Protein AF-A0A0Q7E9G6-F1 (afdb_monomer_lite)

Sequence (94 aa):
MEINALAQGEDAVTDHPTPDAPAAEDAAEIFNADVPHATPERPLSEPARRALLEAAERRRAAEDAALAPEHGGPRGPEPTRYGDWEKKGLAVDF

Radius of gyration: 24.06 Å; chains: 1; bounding box: 45×68×52 Å

pLDDT: mean 70.18, std 18.3, range [38.38, 96.69]

Foldseek 3Di:
DDDDDDDDDDDDDPPPPPPPDPDPPPPQQQQPPPFPPDDRNDHDDPVRSVVRNVVVVVVVPDDPPPDDDDDPADPDDHCVVPVNLDDPRDRDDD

Structure (mmCIF, N/CA/C/O backbone):
data_AF-A0A0Q7E9G6-F1
#
_entry.id   AF-A0A0Q7E9G6-F1
#
loop_
_atom_site.group_PDB
_atom_site.id
_atom_site.type_symbol
_atom_site.label_atom_id
_atom_site.label_alt_id
_atom_site.label_comp_id
_atom_site.label_asym_id
_atom_site.label_entity_id
_atom_site.label_seq_id
_atom_site.pdbx_PDB_ins_code
_atom_site.Cartn_x
_atom_site.Cartn_y
_atom_site.Cartn_z
_atom_site.occupancy
_atom_site.B_iso_or_equiv
_atom_site.auth_seq_id
_atom_site.auth_comp_id
_atom_site.auth_asym_id
_atom_site.auth_atom_id
_atom_site.pdbx_PDB_model_num
ATOM 1 N N . MET A 1 1 ? 14.707 -57.459 36.703 1.00 43.25 1 MET A N 1
ATOM 2 C CA . MET A 1 1 ? 15.698 -57.421 35.608 1.00 43.25 1 MET A CA 1
ATOM 3 C C . MET A 1 1 ? 15.245 -58.511 34.659 1.00 43.25 1 MET A C 1
ATOM 5 O O . MET A 1 1 ? 15.196 -59.641 35.103 1.00 43.25 1 MET A O 1
ATOM 9 N N . GLU A 1 2 ? 14.676 -58.251 33.491 1.00 38.38 2 GLU A N 1
ATOM 10 C CA . GLU A 1 2 ? 15.047 -57.292 32.448 1.00 38.38 2 GLU A CA 1
ATOM 11 C C . GLU A 1 2 ? 13.793 -56.626 31.855 1.00 38.38 2 GLU A C 1
ATOM 13 O O . GLU A 1 2 ? 12.745 -57.254 31.718 1.00 38.38 2 GLU A O 1
ATOM 18 N N . ILE A 1 3 ? 13.899 -55.337 31.542 1.00 41.44 3 ILE A N 1
ATOM 19 C CA . ILE A 1 3 ? 12.884 -54.560 30.827 1.00 41.44 3 ILE A CA 1
ATOM 20 C C . ILE A 1 3 ? 13.272 -54.562 29.348 1.00 41.44 3 ILE A C 1
ATOM 22 O O . ILE A 1 3 ? 14.301 -53.996 28.997 1.00 41.44 3 ILE A O 1
ATOM 26 N N . ASN A 1 4 ? 12.479 -55.205 28.489 1.00 40.31 4 ASN A N 1
ATOM 27 C CA . ASN A 1 4 ? 12.658 -55.108 27.041 1.00 40.31 4 ASN A CA 1
ATOM 28 C C . ASN A 1 4 ? 11.535 -54.281 26.420 1.00 40.31 4 ASN A C 1
ATOM 30 O O . ASN A 1 4 ? 10.348 -54.532 26.622 1.00 40.31 4 ASN A O 1
ATOM 34 N N . ALA A 1 5 ? 11.994 -53.255 25.714 1.00 48.91 5 ALA A N 1
ATOM 35 C CA . ALA A 1 5 ? 11.270 -52.174 25.083 1.00 48.91 5 ALA A CA 1
ATOM 36 C C . ALA A 1 5 ? 10.340 -52.635 23.958 1.00 48.91 5 ALA A C 1
ATOM 38 O O . ALA A 1 5 ? 10.711 -53.504 23.175 1.00 48.91 5 ALA A O 1
ATOM 39 N N . LEU A 1 6 ? 9.207 -51.946 23.809 1.00 44.97 6 LEU A N 1
ATOM 40 C CA . LEU A 1 6 ? 8.521 -51.772 22.531 1.00 44.97 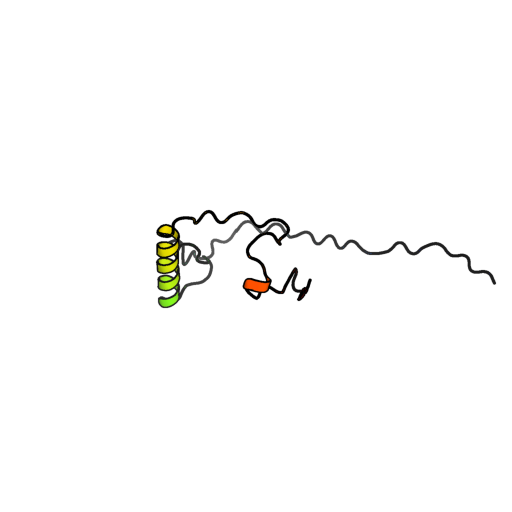6 LEU A CA 1
ATOM 41 C C . LEU A 1 6 ? 7.998 -50.332 22.450 1.00 44.97 6 LEU A C 1
ATOM 43 O O . LEU A 1 6 ? 7.526 -49.763 23.433 1.00 44.97 6 LEU A O 1
ATOM 47 N N . ALA A 1 7 ? 8.215 -49.761 21.272 1.00 42.38 7 ALA A N 1
ATOM 48 C CA . ALA A 1 7 ? 8.238 -48.349 20.941 1.00 42.38 7 ALA A CA 1
ATOM 49 C C . ALA A 1 7 ? 6.946 -47.587 21.259 1.00 42.38 7 ALA A C 1
ATOM 51 O O . ALA A 1 7 ? 5.837 -48.085 21.068 1.00 42.38 7 ALA A O 1
ATOM 52 N N . GLN A 1 8 ? 7.121 -46.337 21.682 1.00 40.91 8 GLN A N 1
ATOM 53 C CA . GLN A 1 8 ? 6.062 -45.339 21.678 1.00 40.91 8 GLN A CA 1
ATOM 54 C C . GLN A 1 8 ? 5.856 -44.890 20.227 1.00 40.91 8 GLN A C 1
ATOM 56 O O . GLN A 1 8 ? 6.797 -44.436 19.583 1.00 40.91 8 GLN A O 1
ATOM 61 N N . GLY A 1 9 ? 4.650 -45.102 19.698 1.00 40.53 9 GLY A N 1
ATOM 62 C CA . GLY A 1 9 ? 4.206 -44.514 18.438 1.00 40.53 9 GLY A CA 1
ATOM 63 C C . GLY A 1 9 ? 3.791 -43.075 18.705 1.00 40.53 9 GLY A C 1
ATOM 64 O O . GLY A 1 9 ? 2.840 -42.838 19.449 1.00 40.53 9 GLY A O 1
ATOM 65 N N . GLU A 1 10 ? 4.570 -42.155 18.160 1.00 47.53 10 GLU A N 1
ATOM 66 C CA . GLU A 1 10 ? 4.510 -40.721 18.396 1.00 47.53 10 GLU A CA 1
ATOM 67 C C . GLU A 1 10 ? 3.352 -40.050 17.631 1.00 47.53 10 GLU A C 1
ATOM 69 O O . GLU A 1 10 ? 3.022 -40.409 16.501 1.00 47.53 10 GLU A O 1
ATOM 74 N N . ASP A 1 11 ? 2.789 -39.052 18.311 1.00 44.53 11 ASP A N 1
ATOM 75 C CA . ASP A 1 11 ? 2.186 -37.816 17.817 1.00 44.53 11 ASP A CA 1
ATOM 76 C C . ASP A 1 11 ? 0.810 -37.825 17.131 1.00 44.53 11 ASP A C 1
ATOM 78 O O . ASP A 1 11 ? 0.595 -38.181 15.973 1.00 44.53 11 ASP A O 1
ATOM 82 N N . ALA A 1 12 ? -0.145 -37.295 17.901 1.00 44.78 12 ALA A N 1
ATOM 83 C CA . ALA A 1 12 ? -1.476 -36.897 17.494 1.00 44.78 12 ALA A CA 1
ATOM 84 C C . ALA A 1 12 ? -1.437 -35.951 16.283 1.00 44.78 12 ALA A C 1
ATOM 86 O O . ALA A 1 12 ? -1.067 -34.781 16.390 1.00 44.78 12 ALA A O 1
ATOM 87 N N . VAL A 1 13 ? -1.909 -36.442 15.138 1.00 47.22 13 VAL A N 1
ATOM 88 C CA . VAL A 1 13 ? -2.327 -35.593 14.025 1.00 47.22 13 VAL A CA 1
ATOM 89 C C . VAL A 1 13 ? -3.603 -34.864 14.448 1.00 47.22 13 VAL A C 1
ATOM 91 O O . VAL A 1 13 ? -4.711 -35.391 14.385 1.00 47.22 13 VAL A O 1
ATOM 94 N N . THR A 1 14 ? -3.465 -33.642 14.952 1.00 42.97 14 THR A N 1
ATOM 95 C CA . THR A 1 14 ? -4.605 -32.728 15.000 1.00 42.97 14 THR A CA 1
ATOM 96 C C . THR A 1 14 ? -4.871 -32.281 13.567 1.00 42.97 14 THR A C 1
ATOM 98 O O . THR A 1 14 ? -4.307 -31.291 13.102 1.00 42.97 14 THR A O 1
ATOM 101 N N . ASP A 1 15 ? -5.689 -33.047 12.850 1.00 54.00 15 ASP A N 1
ATOM 102 C CA . ASP A 1 15 ? -6.401 -32.542 11.683 1.00 54.00 15 ASP A CA 1
ATOM 103 C C . ASP A 1 15 ? -7.315 -31.426 12.198 1.00 54.00 15 ASP A C 1
ATOM 105 O O . ASP A 1 15 ? -8.255 -31.672 12.954 1.00 54.00 15 ASP A O 1
ATOM 109 N N . HIS A 1 16 ? -6.947 -30.176 11.927 1.00 43.94 16 HIS A N 1
ATOM 110 C CA . HIS A 1 16 ? -7.805 -29.035 12.208 1.00 43.94 16 HIS A CA 1
ATOM 111 C C . HIS A 1 16 ? -8.600 -28.801 10.921 1.00 43.94 16 HIS A C 1
ATOM 113 O O . HIS A 1 16 ? -8.058 -28.178 10.001 1.00 43.94 16 HIS A O 1
ATOM 119 N N . PRO A 1 17 ? -9.839 -29.318 10.790 1.00 56.66 17 PRO A N 1
ATOM 120 C CA . PRO A 1 17 ? -10.657 -28.985 9.640 1.00 56.66 17 PRO A CA 1
ATOM 121 C C . PRO A 1 17 ? -10.852 -27.472 9.674 1.00 56.66 17 PRO A C 1
ATOM 123 O O . PRO A 1 17 ? -11.408 -26.929 10.629 1.00 56.66 17 PRO A O 1
ATOM 126 N N . THR A 1 18 ? -10.339 -26.778 8.658 1.00 51.09 18 THR A N 1
ATOM 127 C CA . THR A 1 18 ? -10.742 -25.391 8.420 1.00 51.09 18 THR A CA 1
ATOM 128 C C . THR A 1 18 ? -12.243 -25.464 8.187 1.00 51.09 18 THR A C 1
ATOM 130 O O . THR A 1 18 ? -12.641 -26.149 7.243 1.00 51.09 18 THR A O 1
ATOM 133 N N . PRO A 1 19 ? -13.089 -24.883 9.056 1.00 50.34 19 PRO A N 1
ATOM 134 C CA . PRO A 1 19 ? -14.509 -24.888 8.776 1.00 50.34 19 PRO A CA 1
ATOM 135 C C . PRO A 1 19 ? -14.676 -24.160 7.446 1.00 50.34 19 PRO A C 1
ATOM 137 O O . PRO A 1 19 ? -14.149 -23.054 7.288 1.00 50.34 19 PRO A O 1
ATOM 140 N N . ASP A 1 20 ? -15.348 -24.803 6.488 1.00 57.97 20 ASP A N 1
ATOM 141 C CA . ASP A 1 20 ? -15.845 -24.104 5.309 1.00 57.97 20 ASP A CA 1
ATOM 142 C C . ASP A 1 20 ? -16.548 -22.856 5.829 1.00 57.97 20 ASP A C 1
ATOM 144 O O . ASP A 1 20 ? -17.441 -22.946 6.681 1.00 57.97 20 ASP A O 1
ATOM 148 N N . ALA A 1 21 ? -16.049 -21.692 5.406 1.00 55.00 21 ALA A N 1
ATOM 149 C CA . ALA A 1 21 ? -16.631 -20.419 5.780 1.00 55.00 21 ALA A CA 1
ATOM 150 C C . ALA A 1 21 ? -18.140 -20.536 5.543 1.00 55.00 21 ALA A C 1
ATOM 152 O O . ALA A 1 21 ? -18.525 -20.961 4.446 1.00 55.00 21 ALA A O 1
ATOM 153 N N . PRO A 1 22 ? -18.995 -20.237 6.541 1.00 46.34 22 PRO A N 1
ATOM 154 C CA . PRO A 1 22 ? -20.420 -20.295 6.302 1.00 46.34 22 PRO A CA 1
ATOM 155 C C . PRO A 1 22 ? -20.689 -19.378 5.114 1.00 46.34 22 PRO A C 1
ATOM 157 O O . PRO A 1 22 ? -20.238 -18.226 5.091 1.00 46.34 22 PRO A O 1
ATOM 160 N N . ALA A 1 23 ? -21.354 -19.929 4.095 1.00 47.38 23 ALA A N 1
ATOM 161 C CA . ALA A 1 23 ? -21.963 -19.125 3.056 1.00 47.38 23 ALA A CA 1
ATOM 162 C C . ALA A 1 23 ? -22.683 -17.980 3.769 1.00 47.38 23 ALA A C 1
ATOM 164 O O . ALA A 1 23 ? -23.369 -18.216 4.761 1.00 47.38 23 ALA A O 1
ATOM 165 N N . ALA A 1 24 ? -22.401 -16.754 3.334 1.00 51.88 24 ALA A N 1
ATOM 166 C CA . ALA A 1 24 ? -22.877 -15.517 3.926 1.00 51.88 24 ALA A CA 1
ATOM 167 C C . ALA A 1 24 ? -24.415 -15.464 3.913 1.00 51.88 24 ALA A C 1
ATOM 169 O O . ALA A 1 24 ? -25.037 -14.850 3.051 1.00 51.88 24 ALA A O 1
ATOM 170 N N . GLU A 1 25 ? -25.031 -16.152 4.862 1.00 46.56 25 GLU A N 1
ATOM 171 C CA . GLU A 1 25 ? -26.453 -16.150 5.156 1.00 46.56 25 GLU A CA 1
ATOM 172 C C . GLU A 1 25 ? -26.679 -15.115 6.251 1.00 46.56 25 GLU A C 1
ATOM 174 O O . GLU A 1 25 ? -26.924 -15.460 7.393 1.00 46.56 25 GLU A O 1
ATOM 179 N N . ASP A 1 26 ? -26.431 -13.855 5.903 1.00 49.09 26 ASP A N 1
ATOM 180 C CA . ASP A 1 26 ? -27.001 -12.642 6.489 1.00 49.09 26 ASP A CA 1
ATOM 181 C C . ASP A 1 26 ? -26.284 -11.486 5.791 1.00 49.09 26 ASP A C 1
ATOM 183 O O . ASP A 1 26 ? -25.087 -11.264 5.980 1.00 49.09 26 ASP A O 1
ATOM 187 N N . ALA A 1 27 ? -26.995 -10.794 4.900 1.00 57.28 27 ALA A N 1
ATOM 188 C CA . ALA A 1 27 ? -26.466 -9.670 4.139 1.00 57.28 27 ALA A CA 1
ATOM 189 C C . ALA A 1 27 ? -26.157 -8.503 5.090 1.00 57.28 27 ALA A C 1
ATOM 191 O O . ALA A 1 27 ? -26.968 -7.593 5.263 1.00 57.28 27 ALA A O 1
ATOM 192 N N . ALA A 1 28 ? -24.991 -8.549 5.733 1.00 59.09 28 ALA A N 1
ATOM 193 C CA . ALA A 1 28 ? -24.403 -7.401 6.395 1.00 59.09 28 ALA A CA 1
ATOM 194 C C . ALA A 1 28 ? -24.361 -6.249 5.379 1.00 59.09 28 ALA A C 1
ATOM 196 O O . ALA A 1 28 ? -24.013 -6.460 4.215 1.00 59.09 28 ALA A O 1
ATOM 197 N N . GLU A 1 29 ? -24.795 -5.056 5.791 1.00 68.56 29 GLU A N 1
ATOM 198 C CA . GLU A 1 29 ? -24.823 -3.878 4.923 1.00 68.56 29 GLU A CA 1
ATOM 199 C C . GLU A 1 29 ? -23.478 -3.712 4.204 1.00 68.56 29 GLU A C 1
ATOM 201 O O . GLU A 1 29 ? -22.433 -3.554 4.832 1.00 68.56 29 GLU A O 1
ATOM 206 N N . ILE A 1 30 ? -23.507 -3.754 2.871 1.00 76.44 30 ILE A N 1
ATOM 207 C CA . ILE A 1 30 ? -22.307 -3.591 2.052 1.00 76.44 30 ILE A CA 1
ATOM 208 C C . ILE A 1 30 ? -21.975 -2.097 2.011 1.00 76.44 30 ILE A C 1
ATOM 210 O O . ILE A 1 30 ? -22.552 -1.346 1.225 1.00 76.44 30 ILE A O 1
ATOM 214 N N . PHE A 1 31 ? -21.039 -1.650 2.847 1.00 81.12 31 PHE A N 1
ATOM 215 C CA . PHE A 1 31 ? -20.740 -0.221 2.996 1.00 81.12 31 PHE A CA 1
ATOM 216 C C . PHE A 1 31 ? -19.901 0.366 1.853 1.00 81.12 31 PHE A C 1
ATOM 218 O O . PHE A 1 31 ? -20.020 1.551 1.556 1.00 81.12 31 PHE A O 1
ATOM 225 N N . ASN A 1 32 ? -19.039 -0.438 1.222 1.00 89.25 32 ASN A N 1
ATOM 226 C CA . ASN A 1 32 ? -17.974 0.055 0.335 1.00 89.25 32 ASN A CA 1
ATOM 227 C C . ASN A 1 32 ? -17.980 -0.604 -1.054 1.00 89.25 32 ASN A C 1
ATOM 229 O O . ASN A 1 32 ? -16.919 -0.827 -1.636 1.00 89.25 32 ASN A O 1
ATOM 233 N N . ALA A 1 33 ? -19.158 -0.944 -1.583 1.00 88.44 33 ALA A N 1
ATOM 234 C CA . ALA A 1 33 ? -19.299 -1.654 -2.861 1.00 88.44 33 ALA A CA 1
ATOM 235 C C . ALA A 1 33 ? -18.638 -0.933 -4.056 1.00 88.44 33 ALA A C 1
ATOM 237 O O . ALA A 1 33 ? -18.239 -1.567 -5.030 1.00 88.44 33 ALA A O 1
ATOM 238 N N . ASP A 1 34 ? -18.532 0.393 -3.991 1.00 90.88 34 ASP A N 1
ATOM 239 C CA . ASP A 1 34 ? -17.975 1.264 -5.027 1.00 90.88 34 ASP A CA 1
ATOM 240 C C . ASP A 1 34 ? -16.459 1.495 -4.897 1.00 90.88 34 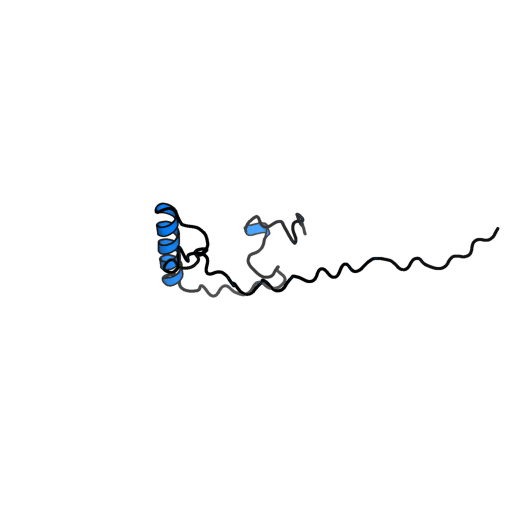ASP A C 1
ATOM 242 O O . ASP A 1 34 ? -15.835 2.029 -5.817 1.00 90.88 34 ASP A O 1
ATOM 246 N N . VAL A 1 35 ? -15.851 1.108 -3.771 1.00 91.56 35 VAL A N 1
ATOM 247 C CA . VAL A 1 35 ? -14.438 1.370 -3.484 1.00 91.56 35 VAL A CA 1
ATOM 248 C C . VAL A 1 35 ? -13.618 0.099 -3.733 1.00 91.56 35 VAL A C 1
ATOM 250 O O . VAL A 1 35 ? -13.745 -0.884 -3.002 1.00 91.56 35 VAL A O 1
ATOM 253 N N . PRO A 1 36 ? -12.727 0.084 -4.736 1.00 91.62 36 PRO A N 1
ATOM 254 C CA . PRO A 1 36 ? -11.953 -1.106 -5.056 1.00 91.62 36 PRO A CA 1
ATOM 255 C C . PRO A 1 36 ? -10.979 -1.449 -3.917 1.00 91.62 36 PRO A C 1
ATOM 257 O O . PRO A 1 36 ? -10.236 -0.587 -3.450 1.00 91.62 36 PRO A O 1
ATOM 260 N N . HIS A 1 37 ? -10.896 -2.736 -3.561 1.00 89.88 37 HIS A N 1
ATOM 261 C CA . HIS A 1 37 ? -10.042 -3.274 -2.484 1.00 89.88 37 HIS A CA 1
ATOM 262 C C . HIS A 1 37 ? -10.446 -2.825 -1.063 1.00 89.88 37 HIS A C 1
ATOM 264 O O . HIS A 1 37 ? -9.638 -2.916 -0.140 1.00 89.88 37 HIS A O 1
ATOM 270 N N . ALA A 1 38 ? -11.679 -2.344 -0.870 1.00 91.44 38 ALA A N 1
ATOM 271 C CA . ALA A 1 38 ? -12.232 -2.075 0.453 1.00 91.44 38 ALA A CA 1
ATOM 272 C C . ALA A 1 38 ? -12.884 -3.328 1.060 1.00 91.44 38 ALA A C 1
ATOM 274 O O . ALA A 1 38 ? -13.499 -4.125 0.354 1.00 91.44 38 ALA A O 1
ATOM 275 N N . THR A 1 39 ? -12.798 -3.478 2.385 1.00 88.56 39 THR A N 1
ATOM 276 C CA . THR A 1 39 ? -13.586 -4.482 3.118 1.00 88.56 39 THR A CA 1
ATOM 277 C C . THR A 1 39 ? -15.050 -4.039 3.167 1.00 88.56 39 THR A C 1
ATOM 279 O O . THR A 1 39 ? -15.289 -2.911 3.611 1.00 88.56 39 THR A O 1
ATOM 282 N N . PRO A 1 40 ? -16.028 -4.865 2.761 1.00 87.25 40 PRO A N 1
ATOM 283 C CA . PRO A 1 40 ? -17.416 -4.415 2.675 1.00 87.25 40 PRO A CA 1
ATOM 284 C C . PRO A 1 40 ? -18.098 -4.256 4.046 1.00 87.25 40 PRO A C 1
ATOM 286 O O . PRO A 1 40 ? -19.018 -3.453 4.165 1.00 87.25 40 PRO A O 1
ATOM 289 N N . GLU A 1 41 ? -17.559 -4.888 5.094 1.00 84.81 41 GLU A N 1
ATOM 290 C CA . GLU A 1 41 ? -18.266 -5.099 6.373 1.00 84.81 41 GLU A CA 1
ATOM 291 C C . GLU A 1 41 ? -18.114 -3.941 7.367 1.00 84.81 41 GLU A C 1
ATOM 293 O O . GLU A 1 41 ? -18.662 -3.971 8.469 1.00 84.81 41 GLU A O 1
ATOM 298 N N . ARG A 1 42 ? -17.328 -2.916 7.019 1.00 86.06 42 ARG A N 1
ATOM 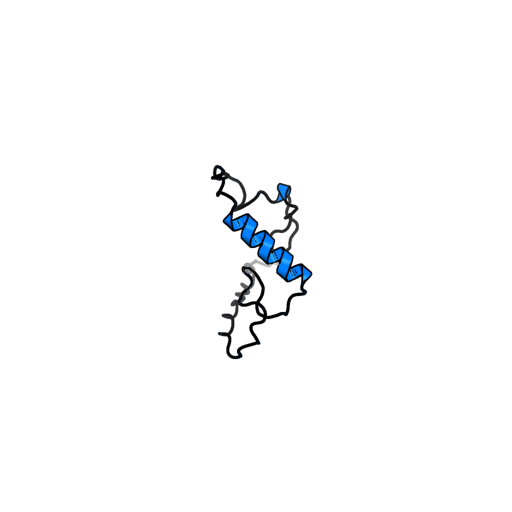299 C CA . ARG A 1 42 ? -17.034 -1.791 7.913 1.00 86.06 42 ARG A CA 1
ATOM 300 C C . ARG A 1 42 ? -17.026 -0.466 7.155 1.00 86.06 42 ARG A C 1
ATOM 302 O O . ARG A 1 42 ? -16.300 -0.362 6.165 1.00 86.06 42 ARG A O 1
ATOM 309 N N . PRO A 1 43 ? -17.736 0.573 7.633 1.00 90.81 43 PRO A N 1
ATOM 310 C CA . PRO A 1 43 ? -17.721 1.880 6.988 1.00 90.81 43 PRO A CA 1
ATOM 311 C C . PRO A 1 43 ? -16.318 2.498 7.006 1.00 90.81 43 PRO A C 1
ATOM 313 O O . PRO A 1 43 ? -15.588 2.409 7.998 1.00 90.81 43 PRO A O 1
ATOM 316 N N . LEU A 1 44 ? -15.940 3.137 5.899 1.00 90.38 44 LEU A N 1
ATOM 317 C CA . LEU A 1 44 ? -14.677 3.861 5.768 1.00 90.38 44 LEU A CA 1
ATOM 318 C C . LEU A 1 44 ? -14.826 5.329 6.179 1.00 90.38 44 LEU A C 1
ATOM 320 O O . LEU A 1 44 ? -15.847 5.966 5.927 1.00 90.38 44 LEU A O 1
ATOM 324 N N . SER A 1 45 ? -13.766 5.896 6.758 1.00 95.50 45 SER A N 1
ATOM 325 C CA . SER A 1 45 ? -13.653 7.349 6.893 1.00 95.50 45 SER A CA 1
ATOM 326 C C . SER A 1 45 ? -13.403 7.998 5.524 1.00 95.50 45 SER A C 1
ATOM 328 O O . SER A 1 45 ? -12.833 7.377 4.624 1.00 95.50 45 SER A O 1
ATOM 330 N N . GLU A 1 46 ? -13.778 9.269 5.364 1.00 94.38 46 GLU A N 1
ATOM 331 C CA . GLU A 1 46 ? -13.568 10.009 4.107 1.00 94.38 46 GLU A CA 1
ATOM 332 C C . GLU A 1 46 ? -12.088 10.022 3.650 1.00 94.38 46 GLU A C 1
ATOM 334 O O . GLU A 1 46 ? -11.829 9.745 2.475 1.00 94.38 46 GLU A O 1
ATOM 339 N N . PRO A 1 47 ? -11.085 10.238 4.533 1.00 96.69 47 PRO A N 1
ATOM 340 C CA . PRO A 1 47 ? -9.678 10.116 4.146 1.00 96.69 47 PRO A CA 1
ATOM 341 C C . PRO A 1 47 ? -9.296 8.709 3.667 1.00 96.69 47 PRO A C 1
ATOM 343 O O . PRO A 1 47 ? -8.534 8.579 2.710 1.00 96.69 47 PRO A O 1
ATOM 346 N N . ALA A 1 48 ? -9.835 7.655 4.293 1.00 94.50 48 ALA A N 1
ATOM 347 C CA . ALA A 1 48 ? -9.549 6.275 3.905 1.00 94.50 48 ALA A CA 1
ATOM 348 C C . ALA A 1 48 ? -10.135 5.943 2.525 1.00 94.50 48 ALA A C 1
ATOM 350 O O . ALA A 1 48 ? -9.451 5.349 1.691 1.00 94.50 48 ALA A O 1
ATOM 351 N N . ARG A 1 49 ? -11.368 6.388 2.248 1.00 95.00 49 ARG A N 1
ATOM 352 C CA . ARG A 1 49 ? -12.002 6.221 0.934 1.00 95.00 49 ARG A CA 1
ATOM 353 C C . ARG A 1 49 ? -11.203 6.918 -0.169 1.00 95.00 49 ARG A C 1
ATOM 355 O O . ARG A 1 49 ? -10.941 6.306 -1.203 1.00 95.00 49 ARG A O 1
ATOM 362 N N . ARG A 1 50 ? -10.742 8.152 0.071 1.00 96.50 50 ARG A N 1
ATOM 363 C CA . ARG A 1 50 ? -9.878 8.885 -0.875 1.00 96.50 50 ARG A CA 1
ATOM 364 C C . ARG A 1 50 ? -8.565 8.158 -1.149 1.00 96.50 50 ARG A C 1
ATOM 366 O O . ARG A 1 50 ? -8.213 7.980 -2.311 1.00 96.50 50 ARG A O 1
ATOM 373 N N . ALA A 1 51 ? -7.883 7.688 -0.105 1.00 96.12 51 ALA A N 1
ATOM 374 C CA . ALA A 1 51 ? -6.618 6.972 -0.249 1.00 96.12 51 ALA A CA 1
ATOM 375 C C . ALA A 1 51 ? -6.757 5.699 -1.104 1.00 96.12 51 ALA A C 1
ATOM 377 O O . ALA A 1 51 ? -5.913 5.428 -1.959 1.00 96.12 51 ALA A O 1
ATOM 378 N N . LEU A 1 52 ? -7.837 4.931 -0.915 1.00 95.38 52 LEU A N 1
ATOM 379 C CA . LEU A 1 52 ? -8.090 3.713 -1.691 1.00 95.38 52 LEU A CA 1
ATOM 380 C C . LEU A 1 52 ? -8.390 4.005 -3.164 1.00 95.38 52 LEU A C 1
ATOM 382 O O . LEU A 1 52 ? -7.864 3.313 -4.038 1.00 95.38 52 LEU A O 1
ATOM 386 N N . LEU A 1 53 ? -9.192 5.037 -3.445 1.00 96.44 53 LEU A N 1
ATOM 387 C CA . LEU A 1 53 ? -9.502 5.455 -4.814 1.00 96.44 53 LEU A CA 1
ATOM 388 C C . LEU A 1 53 ? -8.244 5.923 -5.557 1.00 96.44 53 LEU A C 1
ATOM 390 O O . LEU A 1 53 ? -7.974 5.446 -6.657 1.00 96.44 53 LEU A O 1
ATOM 394 N N . GLU A 1 54 ? -7.425 6.766 -4.928 1.00 95.94 54 GLU A N 1
ATOM 395 C CA . GLU A 1 54 ? -6.163 7.251 -5.499 1.00 95.94 54 GLU A CA 1
ATOM 396 C C . GLU A 1 54 ? -5.167 6.101 -5.730 1.00 95.94 54 GLU A C 1
ATOM 398 O O . GLU A 1 54 ? -4.509 6.019 -6.768 1.00 95.94 54 GLU A O 1
ATOM 403 N N . ALA A 1 55 ? -5.069 5.155 -4.791 1.00 94.50 55 ALA A N 1
ATOM 404 C CA . ALA A 1 55 ? -4.238 3.967 -4.963 1.00 94.50 55 ALA A CA 1
ATOM 405 C C . ALA A 1 55 ? -4.729 3.084 -6.123 1.00 94.50 55 ALA A C 1
ATOM 407 O O . ALA A 1 55 ? -3.916 2.524 -6.859 1.00 94.50 55 ALA A O 1
ATOM 408 N N . ALA A 1 56 ? -6.045 2.969 -6.314 1.00 93.50 56 ALA A N 1
ATOM 409 C CA . ALA A 1 56 ? -6.618 2.246 -7.442 1.00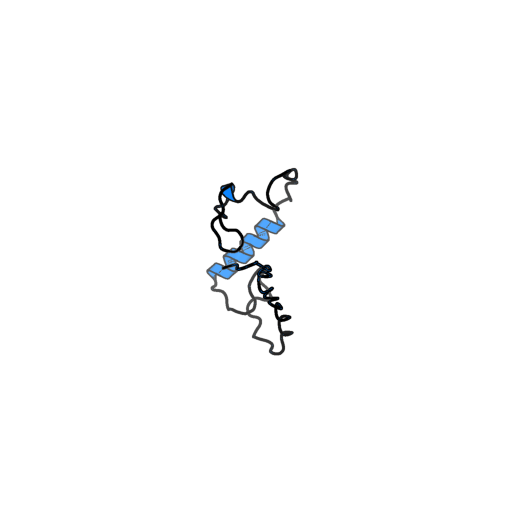 93.50 56 ALA A CA 1
ATOM 410 C C . ALA A 1 56 ? -6.379 2.964 -8.778 1.00 93.50 56 ALA A C 1
ATOM 412 O O . ALA A 1 56 ? -6.128 2.308 -9.785 1.00 93.50 56 ALA A O 1
ATOM 413 N N . GLU A 1 57 ? -6.412 4.296 -8.813 1.00 94.62 57 GLU A N 1
ATOM 414 C CA . GLU A 1 57 ? -5.978 5.078 -9.977 1.00 94.62 57 GLU A CA 1
ATOM 415 C C . GLU A 1 57 ? -4.505 4.837 -10.299 1.00 94.62 57 GLU A C 1
ATOM 417 O O . GLU A 1 57 ? -4.190 4.509 -11.441 1.00 94.62 57 GLU A O 1
ATOM 422 N N . ARG A 1 58 ? -3.619 4.881 -9.296 1.00 93.81 58 ARG A N 1
ATOM 423 C CA . ARG A 1 58 ? -2.195 4.572 -9.489 1.00 93.81 58 ARG A CA 1
ATOM 424 C C . ARG A 1 58 ? -1.970 3.170 -10.038 1.00 93.81 58 ARG A C 1
ATOM 426 O O . ARG A 1 58 ? -1.195 3.025 -10.969 1.00 93.81 58 ARG A O 1
ATOM 433 N N . ARG A 1 59 ? -2.651 2.152 -9.500 1.00 89.69 59 ARG A N 1
ATOM 434 C CA . ARG A 1 59 ? -2.537 0.770 -10.002 1.00 89.69 59 ARG A CA 1
ATOM 435 C C . ARG A 1 59 ? -3.044 0.625 -11.436 1.00 89.69 59 ARG A C 1
ATOM 437 O O . ARG A 1 59 ? -2.445 -0.110 -12.199 1.00 89.69 59 ARG A O 1
ATOM 444 N N . ARG A 1 60 ? -4.116 1.334 -11.807 1.00 89.38 60 ARG A N 1
ATOM 445 C CA . ARG A 1 60 ? -4.640 1.340 -13.186 1.00 89.38 60 ARG A CA 1
ATOM 446 C C . ARG A 1 60 ? -3.718 2.061 -14.170 1.00 89.38 60 ARG A C 1
ATOM 448 O O . ARG A 1 60 ? -3.713 1.711 -15.342 1.00 89.38 60 ARG A O 1
ATOM 455 N N . ALA A 1 61 ? -3.004 3.085 -13.707 1.00 89.81 61 ALA A N 1
ATOM 456 C CA . ALA A 1 61 ? -2.077 3.869 -14.519 1.00 89.81 61 ALA A CA 1
ATOM 457 C C . ALA A 1 61 ? -0.658 3.279 -14.562 1.00 89.81 61 ALA A C 1
ATOM 459 O O . ALA A 1 61 ? 0.116 3.630 -15.449 1.00 89.81 61 ALA A O 1
ATOM 460 N N . ALA A 1 62 ? -0.299 2.429 -13.599 1.00 86.81 62 ALA A N 1
ATOM 461 C CA . ALA A 1 62 ? 0.976 1.736 -13.587 1.00 86.81 62 ALA A CA 1
ATOM 462 C C . ALA A 1 62 ? 0.987 0.663 -14.680 1.00 86.81 62 ALA A C 1
ATOM 464 O O . ALA A 1 62 ? 0.103 -0.187 -14.740 1.00 86.81 62 ALA A O 1
ATOM 465 N N . GLU A 1 63 ? 2.003 0.700 -15.534 1.00 77.00 63 GLU A N 1
ATOM 466 C CA . GLU A 1 63 ? 2.315 -0.425 -16.407 1.00 77.00 63 GLU A CA 1
ATOM 467 C C . GLU A 1 63 ? 2.945 -1.534 -15.559 1.00 77.00 63 GLU A C 1
ATOM 469 O O . GLU A 1 63 ? 3.818 -1.263 -14.725 1.00 77.00 63 GLU A O 1
ATOM 474 N N . ASP A 1 64 ? 2.510 -2.779 -15.764 1.00 70.06 64 ASP A N 1
ATOM 475 C CA . ASP A 1 64 ? 3.139 -3.938 -15.138 1.00 70.06 64 ASP A CA 1
ATOM 476 C C . ASP A 1 64 ? 4.582 -4.039 -15.639 1.00 70.06 64 ASP A C 1
ATOM 478 O O . ASP A 1 64 ? 4.866 -4.535 -16.732 1.00 70.06 64 ASP A O 1
ATOM 482 N N . ALA A 1 65 ? 5.520 -3.554 -14.828 1.00 71.88 65 ALA A N 1
ATOM 483 C CA . ALA A 1 65 ? 6.926 -3.811 -15.050 1.00 71.88 65 ALA A CA 1
ATOM 484 C C . ALA A 1 65 ? 7.137 -5.318 -14.882 1.00 71.88 65 ALA A C 1
ATOM 486 O O . ALA A 1 65 ? 7.122 -5.838 -13.765 1.00 71.88 65 ALA A O 1
ATOM 487 N N . ALA A 1 66 ? 7.311 -6.022 -16.002 1.00 71.81 66 ALA A N 1
ATOM 488 C CA . ALA A 1 66 ? 7.665 -7.432 -16.022 1.00 71.81 66 ALA A CA 1
ATOM 489 C C . ALA A 1 66 ? 9.069 -7.605 -15.423 1.00 71.81 66 ALA A C 1
ATOM 491 O O . ALA A 1 66 ? 10.081 -7.622 -16.124 1.00 71.81 66 ALA A O 1
ATOM 492 N N . LEU A 1 67 ? 9.132 -7.676 -14.096 1.00 74.69 67 LEU A N 1
ATOM 493 C CA . LEU A 1 67 ? 10.337 -8.034 -13.371 1.00 74.69 67 LEU A CA 1
ATOM 494 C C . LEU A 1 67 ? 10.635 -9.507 -13.651 1.00 74.69 67 LEU A C 1
ATOM 496 O O . LEU A 1 67 ? 9.729 -10.343 -13.687 1.00 74.69 67 LEU A O 1
ATOM 500 N N . ALA A 1 68 ? 11.912 -9.819 -13.871 1.00 78.62 68 ALA A N 1
ATOM 501 C CA . ALA A 1 68 ? 12.333 -11.202 -14.025 1.00 78.62 68 ALA A CA 1
ATOM 502 C C . ALA A 1 68 ? 11.928 -12.001 -12.771 1.00 78.62 68 ALA A C 1
ATOM 504 O O . ALA A 1 68 ? 12.072 -11.488 -11.657 1.00 78.62 68 ALA A O 1
ATOM 505 N N . PRO A 1 69 ? 11.419 -13.233 -12.933 1.00 73.69 69 PRO A N 1
ATOM 506 C CA . PRO A 1 69 ? 11.055 -14.063 -11.798 1.00 73.69 69 PRO A CA 1
ATOM 507 C C . PRO A 1 69 ? 12.289 -14.345 -10.938 1.00 73.69 69 PRO A C 1
ATOM 509 O O . PRO A 1 69 ? 13.373 -14.635 -11.447 1.00 73.69 69 PRO A O 1
ATOM 512 N N . GLU A 1 70 ? 12.118 -14.273 -9.623 1.00 79.31 70 GLU A N 1
ATOM 513 C CA . GLU A 1 70 ? 13.157 -14.668 -8.681 1.00 79.31 70 GLU A CA 1
ATOM 514 C C . GLU A 1 70 ? 13.292 -16.201 -8.669 1.00 79.31 70 GLU A C 1
ATOM 516 O O . GLU A 1 70 ? 12.304 -16.928 -8.540 1.00 79.31 70 GLU A O 1
ATOM 521 N N . HIS A 1 71 ? 14.519 -16.706 -8.823 1.00 77.06 71 HIS A N 1
ATOM 522 C CA . HIS A 1 71 ? 14.821 -18.138 -8.791 1.00 77.06 71 HIS A CA 1
ATOM 523 C C . HIS A 1 71 ? 15.477 -18.511 -7.460 1.00 77.06 71 HIS A C 1
ATOM 525 O O . HIS A 1 71 ? 16.495 -17.937 -7.089 1.00 77.06 71 HIS A O 1
ATOM 531 N N . GLY A 1 72 ? 14.917 -19.501 -6.762 1.00 72.50 72 GLY A N 1
ATOM 532 C CA . GLY A 1 72 ? 15.448 -19.986 -5.480 1.00 72.50 72 GLY A CA 1
ATOM 533 C C . GLY A 1 72 ? 15.052 -19.151 -4.257 1.00 72.50 72 GLY A C 1
ATOM 534 O O . GLY A 1 72 ? 15.347 -19.566 -3.141 1.00 72.50 72 GLY A O 1
ATOM 535 N N . GLY A 1 73 ? 14.357 -18.028 -4.456 1.00 71.19 73 GLY A N 1
ATOM 536 C CA . GLY A 1 73 ? 13.767 -17.224 -3.388 1.00 71.19 73 GLY A CA 1
ATOM 537 C C . GLY A 1 73 ? 12.383 -17.720 -2.943 1.00 71.19 73 GLY A C 1
ATOM 538 O O . GLY A 1 73 ? 11.771 -18.577 -3.598 1.00 71.19 73 GLY A O 1
ATOM 539 N N . PRO A 1 74 ? 11.864 -17.201 -1.819 1.00 68.31 74 PRO A N 1
ATOM 540 C CA . PRO A 1 74 ? 10.489 -17.446 -1.402 1.00 68.31 74 PRO A CA 1
ATOM 541 C C . PRO A 1 74 ? 9.496 -16.951 -2.463 1.00 68.31 74 PRO A C 1
ATOM 543 O O . PRO A 1 74 ? 9.785 -16.063 -3.260 1.00 68.31 74 PRO A O 1
ATOM 546 N N . ARG A 1 75 ? 8.294 -17.543 -2.498 1.00 67.00 75 ARG A N 1
ATOM 547 C CA . ARG A 1 75 ? 7.23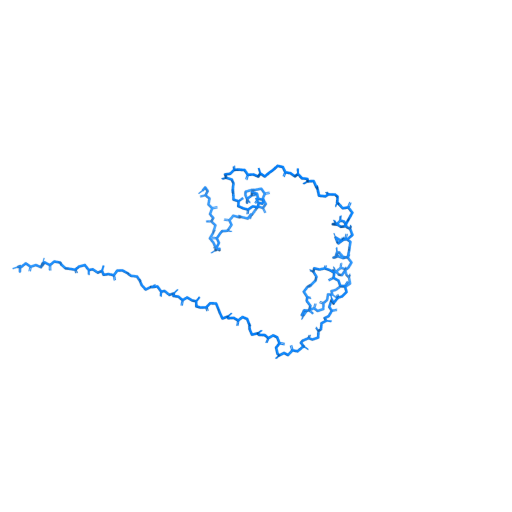8 -17.072 -3.406 1.00 67.00 75 ARG A CA 1
ATOM 548 C C . ARG A 1 75 ? 6.860 -15.639 -3.030 1.00 67.00 75 ARG A C 1
ATOM 550 O O . ARG A 1 75 ? 6.239 -15.449 -1.989 1.00 67.00 75 ARG A O 1
ATOM 557 N N . GLY A 1 76 ? 7.162 -14.685 -3.906 1.00 68.88 76 GLY A N 1
ATOM 558 C CA . GLY A 1 76 ? 6.814 -13.278 -3.719 1.00 68.88 76 GLY A CA 1
ATOM 559 C C . GLY A 1 76 ? 8.027 -12.403 -3.394 1.00 68.88 76 GLY A C 1
ATOM 560 O O . GLY A 1 76 ? 9.159 -12.837 -3.582 1.00 68.88 76 GLY A O 1
ATOM 561 N N . PRO A 1 77 ? 7.797 -11.153 -2.964 1.00 65.81 77 PRO A N 1
ATOM 562 C CA . PRO A 1 77 ? 8.864 -10.228 -2.622 1.00 65.81 77 PRO A CA 1
ATOM 563 C C . PRO A 1 77 ? 9.696 -10.780 -1.462 1.00 65.81 77 PRO A C 1
ATOM 565 O O . PRO A 1 77 ? 9.150 -11.290 -0.487 1.00 65.81 77 PRO A O 1
ATOM 568 N N . GLU A 1 78 ? 11.014 -10.671 -1.578 1.00 61.19 78 GLU A N 1
ATOM 569 C CA . GLU A 1 78 ? 11.953 -11.200 -0.596 1.00 61.19 78 GLU A CA 1
ATOM 570 C C . GLU A 1 78 ? 11.661 -10.620 0.818 1.00 61.19 78 GLU A C 1
ATOM 572 O O . GLU A 1 78 ? 11.648 -9.396 0.983 1.00 61.19 78 GLU A O 1
ATOM 577 N N . PRO A 1 79 ? 11.375 -11.462 1.830 1.00 63.59 79 PRO A N 1
ATOM 578 C CA . PRO A 1 79 ? 10.875 -11.038 3.141 1.00 63.59 79 PRO A CA 1
ATOM 579 C C . PRO A 1 79 ? 11.842 -10.128 3.903 1.00 63.59 79 PRO A C 1
ATOM 581 O O . PRO A 1 79 ? 11.416 -9.202 4.603 1.00 63.59 79 PRO A O 1
ATOM 584 N N . THR A 1 80 ? 13.149 -10.321 3.714 1.00 60.66 80 THR A N 1
ATOM 585 C CA . THR A 1 80 ? 14.188 -9.494 4.329 1.00 60.66 80 THR A CA 1
ATOM 586 C C . THR A 1 80 ? 14.190 -8.062 3.763 1.00 60.66 80 THR A C 1
ATOM 588 O O . THR A 1 80 ? 14.575 -7.115 4.451 1.00 60.66 80 THR A O 1
ATOM 591 N N . ARG A 1 81 ? 13.606 -7.856 2.573 1.00 60.06 81 ARG A N 1
ATOM 592 C CA . ARG A 1 81 ? 13.429 -6.555 1.913 1.00 60.06 81 ARG A CA 1
ATOM 593 C C . ARG A 1 81 ? 12.212 -5.758 2.408 1.00 60.06 81 ARG A C 1
ATOM 595 O O . ARG A 1 81 ? 12.185 -4.544 2.207 1.00 60.06 81 ARG A O 1
ATOM 602 N N . TYR A 1 82 ? 11.233 -6.402 3.056 1.00 58.59 82 TYR A N 1
ATOM 603 C CA . TYR A 1 82 ? 9.955 -5.774 3.450 1.00 58.59 82 TYR A CA 1
ATOM 604 C C . TYR A 1 82 ? 9.560 -5.962 4.926 1.00 58.59 82 TYR A C 1
ATOM 606 O O . TYR A 1 82 ? 8.474 -5.541 5.317 1.00 58.59 82 TYR A O 1
ATOM 614 N N . GLY A 1 83 ? 10.438 -6.530 5.760 1.00 59.53 83 GLY A N 1
ATOM 615 C CA . GLY A 1 83 ? 10.180 -6.709 7.196 1.00 59.53 83 GLY A CA 1
ATOM 616 C C . GLY A 1 83 ? 9.237 -7.871 7.520 1.00 59.53 83 GLY A C 1
ATOM 617 O O . GLY A 1 83 ? 8.730 -7.945 8.635 1.00 59.53 83 GLY A O 1
ATOM 618 N N . ASP A 1 84 ? 9.023 -8.782 6.569 1.00 66.69 84 ASP A N 1
ATOM 619 C CA . ASP A 1 84 ? 8.153 -9.950 6.725 1.00 66.69 84 ASP A CA 1
ATOM 620 C C . ASP A 1 84 ? 8.965 -11.138 7.252 1.00 66.69 84 ASP A C 1
ATOM 622 O O . ASP A 1 84 ? 9.248 -12.105 6.554 1.00 66.69 84 ASP A O 1
ATOM 626 N N . TRP A 1 85 ? 9.451 -11.019 8.487 1.00 66.75 85 TRP A N 1
ATOM 627 C CA . TRP A 1 85 ? 10.316 -12.032 9.103 1.00 66.75 85 TRP A CA 1
ATOM 628 C C . TRP A 1 85 ? 9.507 -13.218 9.630 1.00 66.75 85 TRP A C 1
ATOM 630 O O . TRP A 1 85 ? 10.074 -14.135 10.211 1.00 66.75 85 TRP A O 1
ATOM 640 N N . GLU A 1 86 ? 8.184 -13.214 9.464 1.00 69.69 86 GLU A N 1
ATOM 641 C CA . GLU A 1 86 ? 7.302 -14.190 10.080 1.00 69.69 86 GLU A CA 1
ATOM 642 C C . GLU A 1 86 ? 6.741 -15.186 9.069 1.00 69.69 86 GLU A C 1
ATOM 644 O O . GLU A 1 86 ? 6.058 -14.847 8.107 1.00 69.69 86 GLU A O 1
ATOM 649 N N . LYS A 1 87 ? 6.949 -16.476 9.337 1.00 66.06 87 LYS A N 1
ATOM 650 C CA . LYS A 1 87 ? 6.301 -17.561 8.600 1.00 66.06 87 LYS A CA 1
ATOM 651 C C . LYS A 1 87 ? 5.476 -18.388 9.567 1.00 66.06 87 LYS A C 1
ATOM 65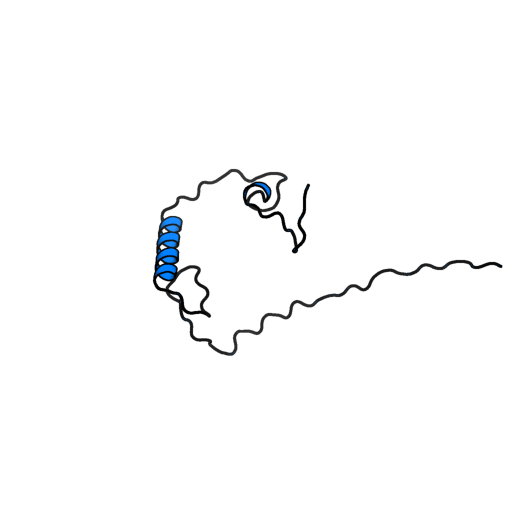3 O O . LYS A 1 87 ? 6.015 -19.004 10.479 1.00 66.06 87 LYS A O 1
ATOM 658 N N . LYS A 1 88 ? 4.157 -18.431 9.353 1.00 70.44 88 LYS A N 1
ATOM 659 C CA . LYS A 1 88 ? 3.197 -19.084 10.269 1.00 70.44 88 LYS A CA 1
ATOM 660 C C . LYS A 1 88 ? 3.257 -18.525 11.708 1.00 70.44 88 LYS A C 1
ATOM 662 O O . LYS A 1 88 ? 3.085 -19.281 12.658 1.00 70.44 88 LYS A O 1
ATOM 667 N N . GLY A 1 89 ? 3.515 -17.222 11.863 1.00 68.50 89 GLY A N 1
ATOM 668 C CA . GLY A 1 89 ? 3.584 -16.548 13.170 1.00 68.50 89 GLY A CA 1
ATOM 669 C C . GLY A 1 89 ? 4.866 -16.813 13.967 1.00 68.50 89 GLY A C 1
ATOM 670 O O . GLY A 1 89 ? 4.914 -16.535 15.161 1.00 68.50 89 GLY A O 1
ATOM 671 N N . LEU A 1 90 ? 5.895 -17.374 13.327 1.00 63.88 90 LEU A N 1
ATOM 672 C CA . LEU A 1 90 ? 7.232 -17.533 13.893 1.00 63.88 90 LEU A CA 1
ATOM 673 C C . LEU A 1 90 ? 8.188 -16.621 13.143 1.00 63.88 90 LEU A C 1
ATOM 675 O O . LEU A 1 90 ? 8.247 -16.703 11.916 1.00 63.88 90 LEU A O 1
ATOM 679 N N . ALA A 1 91 ? 8.948 -15.806 13.875 1.00 74.19 91 ALA A N 1
ATOM 680 C CA . ALA A 1 91 ? 10.105 -15.125 13.312 1.00 74.19 91 ALA A CA 1
ATOM 681 C C . ALA A 1 91 ? 11.102 -16.187 12.808 1.00 74.19 91 ALA A C 1
ATOM 683 O O . ALA A 1 91 ? 11.535 -17.045 13.580 1.00 74.19 91 ALA A O 1
ATOM 684 N N . VAL A 1 92 ? 11.414 -16.169 11.516 1.00 64.31 92 VAL A N 1
ATOM 685 C CA . VAL A 1 92 ? 12.289 -17.119 10.823 1.00 64.31 92 VAL A CA 1
ATOM 686 C C . VAL A 1 92 ? 13.460 -16.349 10.217 1.00 64.31 92 VAL A C 1
ATOM 688 O O . VAL A 1 92 ? 13.253 -15.360 9.520 1.00 64.31 92 VAL A O 1
ATOM 691 N N . ASP A 1 93 ? 14.675 -16.832 10.476 1.00 66.94 93 ASP A N 1
ATOM 692 C CA . ASP A 1 93 ? 15.940 -16.325 9.936 1.00 66.94 93 ASP A CA 1
ATOM 693 C C . ASP A 1 93 ? 16.702 -17.504 9.293 1.00 66.94 93 ASP A C 1
ATOM 695 O O . ASP A 1 93 ? 16.788 -18.566 9.918 1.00 66.94 93 ASP A O 1
ATOM 699 N N . PHE A 1 94 ? 17.209 -17.293 8.067 1.00 57.34 94 PHE A N 1
ATOM 700 C CA . PHE A 1 94 ? 17.858 -18.235 7.116 1.00 57.34 94 PHE A CA 1
ATOM 701 C C . PHE A 1 94 ? 17.032 -19.432 6.596 1.00 57.34 94 PHE A C 1
ATOM 703 O O . PHE A 1 94 ? 16.661 -20.339 7.375 1.00 57.34 94 PHE A O 1
#

Secondary structure (DSSP, 8-state):
------------------PPPP---S----S-TTSTT--TTSPPPHHHHHHHHHHHHHHHHS----PPPPSSS-SSS-HHHHT--EETTEE---